Protein AF-A0A1J3F3Y9-F1 (afdb_monomer)

Organism: Noccaea caerulescens (NCBI:txid107243)

Mean predicted aligned error: 6.39 Å

Foldseek 3Di:
DKDWAFDDDPPDPDPDDDADPVLVVVLVVLLVVLVVVLVPDDPVVSVVCQVVQVSQVVSQVVSVVSGHIDPIHPPDDDDPDDDDDDVVVVCCVVDPPPPPD

pLDDT: mean 89.12, std 11.63, range [38.94, 97.88]

Sequence (101 aa):
FVIGFTKRRPNQNRKTSYAQTAQVRAIRKKFIHIAQRESNCDLNELVNKFIPEIIGKEIEKATQGIYPLQNVFIRKVKTLRAPKVDVGKLLESHGGADAVS

InterPro domains:
  IPR001593 Small ribosomal subunit protein eS1 [PF01015] (1-83)
  IPR001593 Small ribosomal subunit protein eS1 [SM01397] (1-83)

Solvent-accessible surface area (backbone atoms only — not comparable to full-atom values): 6370 Å² total; per-residue (Å²): 84,77,46,67,39,69,40,76,61,90,91,57,85,63,93,72,61,81,77,53,74,69,51,51,52,54,48,52,52,49,50,52,54,52,54,55,62,65,57,76,59,56,71,71,60,46,51,62,40,53,77,78,39,50,66,22,56,50,48,39,63,73,31,46,89,78,52,49,54,41,80,41,37,76,77,46,85,79,84,89,69,80,76,80,90,48,69,67,66,49,49,57,75,74,45,74,81,75,73,84,114

Structure (mmCIF, N/CA/C/O backbone):
data_AF-A0A1J3F3Y9-F1
#
_entry.id   AF-A0A1J3F3Y9-F1
#
loop_
_atom_site.group_PDB
_atom_site.id
_atom_site.type_symbol
_atom_site.label_atom_id
_atom_site.label_alt_id
_atom_site.label_comp_id
_atom_site.label_asym_id
_atom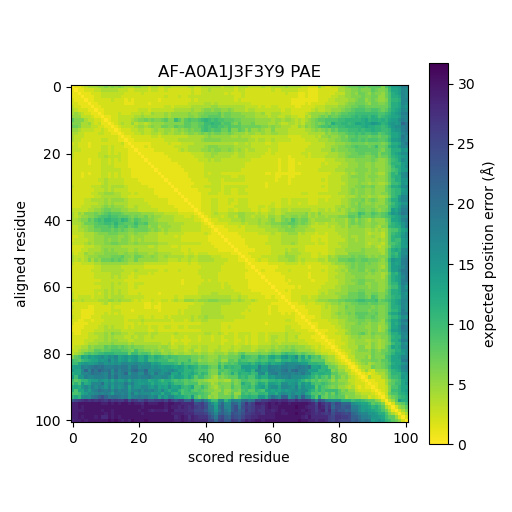_site.label_entity_id
_atom_site.label_seq_id
_atom_site.pdbx_PDB_ins_code
_atom_site.Cartn_x
_atom_site.Cartn_y
_atom_site.Cartn_z
_atom_site.occupancy
_atom_site.B_iso_or_equiv
_atom_site.auth_seq_id
_atom_site.auth_comp_id
_atom_site.auth_asym_id
_atom_site.auth_atom_id
_atom_site.pdbx_PDB_model_num
ATOM 1 N N . PHE A 1 1 ? 5.905 -6.178 -1.922 1.00 91.50 1 PHE A N 1
ATOM 2 C CA . PHE A 1 1 ? 5.290 -6.560 -0.633 1.00 91.50 1 PHE A CA 1
ATOM 3 C C . PHE A 1 1 ? 4.925 -5.301 0.125 1.00 91.50 1 PHE A C 1
ATOM 5 O O . PHE A 1 1 ? 5.812 -4.491 0.370 1.00 91.50 1 PHE A O 1
ATOM 12 N N . VAL A 1 2 ? 3.649 -5.137 0.472 1.00 94.50 2 VAL A N 1
ATOM 13 C CA . VAL A 1 2 ? 3.154 -3.973 1.221 1.00 94.50 2 VAL A CA 1
ATOM 14 C C . VAL A 1 2 ? 2.845 -4.400 2.652 1.00 94.50 2 VAL A C 1
ATOM 16 O O . VAL A 1 2 ? 2.289 -5.478 2.867 1.00 94.50 2 VAL A O 1
ATOM 19 N N . ILE A 1 3 ? 3.217 -3.567 3.617 1.00 95.62 3 ILE A N 1
ATOM 20 C CA . ILE A 1 3 ? 2.842 -3.696 5.024 1.00 95.62 3 ILE A CA 1
ATOM 21 C C . ILE A 1 3 ? 2.047 -2.460 5.435 1.00 95.62 3 ILE A C 1
ATOM 23 O O . ILE A 1 3 ? 2.258 -1.388 4.885 1.00 95.62 3 ILE A O 1
ATOM 27 N N . GLY A 1 4 ? 1.124 -2.619 6.375 1.00 95.75 4 GLY A N 1
ATOM 28 C CA . GLY A 1 4 ? 0.377 -1.521 6.970 1.00 95.75 4 GLY A CA 1
ATOM 29 C C . GLY A 1 4 ? -0.207 -1.966 8.300 1.00 95.75 4 GLY A C 1
ATOM 30 O O . GLY A 1 4 ? -0.520 -3.147 8.477 1.00 95.75 4 GLY A O 1
ATOM 31 N N . PHE A 1 5 ? -0.338 -1.030 9.232 1.00 96.88 5 PHE A N 1
ATOM 32 C CA . PHE A 1 5 ? -0.819 -1.297 10.583 1.00 96.88 5 PHE A CA 1
ATOM 33 C C . PHE A 1 5 ? -2.126 -0.554 10.829 1.00 96.88 5 PHE A C 1
ATOM 35 O O . PHE A 1 5 ? -2.348 0.522 10.282 1.00 96.88 5 PHE A O 1
ATOM 42 N N . THR A 1 6 ? -3.010 -1.115 11.648 1.00 97.06 6 THR A N 1
ATOM 43 C CA . THR A 1 6 ? -4.246 -0.431 12.028 1.00 97.06 6 THR A CA 1
ATOM 44 C C . THR A 1 6 ? -3.934 0.766 12.924 1.00 97.06 6 THR A C 1
ATOM 46 O O . THR A 1 6 ? -3.135 0.677 13.857 1.00 97.06 6 THR A O 1
ATOM 49 N N . LYS A 1 7 ? -4.565 1.904 12.633 1.00 96.00 7 LYS A N 1
ATOM 50 C CA . LYS A 1 7 ? -4.410 3.143 13.394 1.00 96.00 7 LYS A CA 1
ATOM 51 C C . LYS A 1 7 ? -5.527 3.265 14.422 1.00 96.00 7 LYS A C 1
ATOM 53 O O . LYS A 1 7 ? -6.702 3.084 14.102 1.00 96.00 7 LYS A O 1
ATOM 58 N N . ARG A 1 8 ? -5.161 3.609 15.656 1.00 94.75 8 ARG A N 1
ATOM 59 C CA . ARG A 1 8 ? -6.125 3.950 16.708 1.00 94.75 8 ARG A CA 1
ATOM 60 C C . ARG A 1 8 ? -6.733 5.319 16.408 1.00 94.75 8 ARG A C 1
ATOM 62 O O . ARG A 1 8 ? -6.009 6.255 16.071 1.00 94.75 8 ARG A O 1
ATOM 69 N N . ARG A 1 9 ? -8.054 5.448 16.533 1.00 92.38 9 ARG A N 1
ATOM 70 C CA . ARG A 1 9 ? -8.726 6.742 16.345 1.00 92.38 9 ARG A CA 1
ATOM 71 C C . ARG A 1 9 ? -8.477 7.662 17.549 1.00 92.38 9 ARG A C 1
ATOM 73 O O . ARG A 1 9 ? -8.394 7.157 18.675 1.00 92.38 9 ARG A O 1
ATOM 80 N N . PRO A 1 10 ? -8.403 8.991 17.345 1.00 92.25 10 PRO A N 1
ATOM 81 C CA . PRO A 1 10 ? -8.466 9.940 18.452 1.00 92.25 10 PRO A CA 1
ATOM 82 C C . PRO A 1 10 ? -9.723 9.662 19.290 1.00 92.25 10 PRO A C 1
ATOM 84 O O . PRO A 1 10 ? -10.780 9.383 18.727 1.00 92.25 10 PRO A O 1
ATOM 87 N N . ASN A 1 11 ? -9.602 9.687 20.619 1.00 93.88 11 ASN A N 1
ATOM 88 C CA . ASN A 1 11 ? -10.694 9.437 21.581 1.00 93.88 11 ASN A CA 1
ATOM 89 C C . ASN A 1 11 ? -11.227 7.990 21.646 1.00 93.88 11 ASN A C 1
ATOM 91 O O . ASN A 1 11 ? -12.297 7.732 22.192 1.00 93.88 11 ASN A O 1
ATOM 95 N N . GLN A 1 12 ? -10.492 7.007 21.123 1.00 93.75 12 GLN A N 1
ATOM 96 C CA . GLN A 1 12 ? -10.865 5.600 21.275 1.00 93.75 12 GLN A CA 1
ATOM 97 C C . GLN A 1 12 ? -10.520 5.086 22.682 1.00 93.75 12 GLN A C 1
ATOM 99 O O . GLN A 1 12 ? -9.346 4.881 22.977 1.00 93.75 12 GLN A O 1
ATOM 104 N N . ASN A 1 13 ? -11.520 4.788 23.520 1.00 94.69 13 ASN A N 1
ATOM 105 C CA . ASN A 1 13 ? -11.307 4.270 24.886 1.00 94.69 13 ASN A CA 1
ATOM 106 C C . ASN A 1 13 ? -10.739 2.839 24.917 1.00 94.69 13 ASN A C 1
ATOM 108 O O . ASN A 1 13 ? -9.999 2.468 25.828 1.00 94.69 13 ASN A O 1
ATOM 112 N N . ARG A 1 14 ? -11.048 2.020 23.903 1.00 94.31 14 ARG A N 1
ATOM 113 C CA . ARG A 1 14 ? -10.555 0.639 23.804 1.00 94.31 14 ARG A CA 1
ATOM 114 C C . ARG A 1 14 ? -9.042 0.617 23.556 1.00 94.31 14 ARG A C 1
ATOM 116 O O . ARG A 1 14 ? -8.553 1.291 22.652 1.00 94.31 14 ARG A O 1
ATOM 123 N N . LYS A 1 15 ? -8.318 -0.229 24.303 1.00 93.69 15 LYS A N 1
ATOM 124 C CA . LYS A 1 15 ? -6.861 -0.423 24.149 1.00 93.69 15 LYS A CA 1
ATOM 125 C C . LYS A 1 15 ? -6.471 -0.983 22.775 1.00 93.69 15 LYS A C 1
ATOM 127 O O . LYS A 1 15 ? -5.415 -0.649 22.254 1.00 93.69 15 LYS A O 1
ATOM 132 N N . THR A 1 16 ? -7.317 -1.833 22.195 1.00 95.00 16 THR A N 1
ATOM 133 C CA . THR A 1 16 ? -7.052 -2.529 20.930 1.00 95.00 16 THR A CA 1
ATOM 134 C C . THR A 1 16 ? -7.832 -1.934 19.759 1.00 95.00 16 THR A C 1
ATOM 136 O O . THR A 1 16 ? -8.975 -1.497 19.911 1.00 95.00 16 THR A O 1
ATOM 139 N N . SER A 1 17 ? -7.209 -1.946 18.576 1.00 95.75 17 SER A N 1
ATOM 140 C CA . SER A 1 17 ? -7.775 -1.449 17.315 1.00 95.75 17 SER A CA 1
ATOM 141 C C . SER A 1 17 ? -7.606 -2.503 16.218 1.00 95.75 17 SER A C 1
ATOM 143 O O . SER A 1 17 ? -6.731 -2.401 15.361 1.00 95.75 17 SER A O 1
ATOM 145 N N . TYR A 1 18 ? -8.405 -3.568 16.288 1.00 96.00 18 TYR A N 1
ATOM 146 C CA . TYR A 1 18 ? -8.364 -4.665 15.321 1.00 96.00 18 TYR A CA 1
ATOM 147 C C . TYR A 1 18 ? -9.404 -4.471 14.220 1.00 96.00 18 TYR A C 1
ATOM 149 O O . TYR A 1 18 ? -10.542 -4.086 14.491 1.00 96.00 18 TYR A O 1
ATOM 157 N N . ALA A 1 19 ? -9.006 -4.767 12.986 1.00 96.56 19 ALA A N 1
ATOM 158 C CA . ALA A 1 19 ? -9.915 -4.875 11.856 1.00 96.56 19 ALA A CA 1
ATOM 159 C C . ALA A 1 19 ? -10.489 -6.298 11.795 1.00 96.56 19 ALA A C 1
ATOM 161 O O . ALA A 1 19 ? -9.777 -7.274 12.038 1.00 96.56 19 ALA A O 1
ATOM 162 N N . GLN A 1 20 ? -11.768 -6.424 11.451 1.00 97.50 20 GLN A N 1
ATOM 163 C CA . GLN A 1 20 ? -12.391 -7.728 11.231 1.00 97.50 20 GLN A CA 1
ATOM 164 C C . GLN A 1 20 ? -11.841 -8.399 9.966 1.00 97.50 20 GLN A C 1
ATOM 166 O O . GLN A 1 20 ? -11.391 -7.731 9.033 1.00 97.50 20 GLN A O 1
ATOM 171 N N . THR A 1 21 ? -11.953 -9.725 9.872 1.00 97.62 21 THR A N 1
ATOM 172 C CA . THR A 1 21 ? -11.447 -10.508 8.730 1.00 97.62 21 THR A CA 1
ATOM 173 C C . THR A 1 21 ? -11.963 -10.005 7.377 1.00 97.62 21 THR A C 1
ATOM 175 O O . THR A 1 21 ? -11.201 -9.943 6.411 1.00 97.62 21 THR A O 1
ATOM 178 N N . ALA A 1 22 ? -13.233 -9.591 7.297 1.00 97.88 22 ALA A N 1
ATOM 179 C CA . ALA A 1 22 ? -13.816 -9.020 6.082 1.00 97.88 22 ALA A CA 1
ATOM 180 C C . ALA A 1 22 ? -13.141 -7.696 5.673 1.00 97.88 22 ALA A C 1
ATOM 182 O O . ALA A 1 22 ? -12.779 -7.518 4.509 1.00 97.88 22 ALA A O 1
ATOM 183 N N . GLN A 1 23 ? -12.881 -6.809 6.639 1.00 97.31 23 GLN A N 1
ATOM 184 C CA . GLN A 1 23 ? -12.164 -5.550 6.415 1.00 97.31 23 GLN A CA 1
ATOM 185 C C . GLN A 1 23 ? -10.720 -5.809 5.976 1.00 97.31 23 GLN A C 1
ATOM 187 O O . GLN A 1 23 ? -10.254 -5.199 5.018 1.00 97.31 23 GLN A O 1
ATOM 192 N N . VAL A 1 24 ? -10.029 -6.769 6.603 1.00 97.38 24 VAL A N 1
ATOM 193 C CA . VAL A 1 24 ? -8.662 -7.158 6.214 1.00 97.38 24 VAL A CA 1
ATOM 194 C C . VAL A 1 24 ? -8.616 -7.637 4.760 1.00 97.38 24 VAL A C 1
ATOM 196 O O . VAL A 1 24 ? -7.717 -7.247 4.014 1.00 97.38 24 VAL A O 1
ATOM 199 N N . ARG A 1 25 ? -9.590 -8.447 4.322 1.00 97.75 25 ARG A N 1
ATOM 200 C CA . ARG A 1 25 ? -9.689 -8.895 2.920 1.00 97.75 25 ARG A CA 1
ATOM 201 C C . ARG A 1 25 ? -9.916 -7.720 1.965 1.00 97.75 25 ARG A C 1
ATOM 203 O O . ARG A 1 25 ? -9.237 -7.635 0.943 1.00 97.75 25 ARG A O 1
ATOM 210 N N . ALA A 1 26 ? -10.811 -6.796 2.314 1.00 97.56 26 ALA A N 1
ATOM 211 C CA . ALA A 1 26 ? -11.080 -5.606 1.509 1.00 97.56 26 ALA A CA 1
ATOM 212 C C . ALA A 1 26 ? -9.847 -4.686 1.394 1.00 97.56 26 ALA A C 1
ATOM 214 O O . ALA A 1 26 ? -9.508 -4.241 0.296 1.00 97.56 26 ALA A O 1
ATOM 215 N N . ILE A 1 27 ? -9.119 -4.477 2.497 1.00 97.12 27 ILE A N 1
ATOM 216 C CA . ILE A 1 27 ? -7.862 -3.713 2.532 1.00 97.12 27 ILE A CA 1
ATOM 217 C C . ILE A 1 27 ? -6.805 -4.371 1.639 1.00 97.12 27 ILE A C 1
ATOM 219 O O . ILE A 1 27 ? -6.216 -3.706 0.790 1.00 97.12 27 ILE A O 1
ATOM 223 N N . ARG A 1 28 ? -6.602 -5.691 1.757 1.00 96.56 28 ARG A N 1
ATOM 224 C CA . ARG A 1 28 ? -5.639 -6.426 0.915 1.00 96.56 28 ARG A CA 1
ATOM 225 C C . ARG A 1 28 ? -5.978 -6.341 -0.574 1.00 96.56 28 ARG A C 1
ATOM 227 O O . ARG A 1 28 ? -5.070 -6.213 -1.391 1.00 96.56 28 ARG A O 1
ATOM 234 N N . LYS A 1 29 ? -7.267 -6.349 -0.931 1.00 96.50 29 LYS A N 1
ATOM 235 C CA . LYS A 1 29 ? -7.704 -6.143 -2.320 1.00 96.50 29 LYS A CA 1
ATOM 236 C C . LYS A 1 29 ? -7.303 -4.754 -2.832 1.00 96.50 29 LYS A C 1
ATOM 238 O O . LYS A 1 29 ? -6.807 -4.645 -3.949 1.00 96.50 29 LYS A O 1
ATOM 243 N N . LYS A 1 30 ? -7.451 -3.707 -2.010 1.00 96.06 30 LYS A N 1
ATOM 244 C CA . LYS A 1 30 ? -7.013 -2.340 -2.351 1.00 96.06 30 LYS A CA 1
ATOM 245 C C . LYS A 1 30 ? -5.493 -2.214 -2.463 1.00 96.06 30 LYS A C 1
ATOM 247 O O . LYS A 1 30 ? -5.029 -1.563 -3.393 1.00 96.06 30 LYS A O 1
ATOM 252 N N . PHE A 1 31 ? -4.736 -2.875 -1.584 1.00 95.50 31 PHE A N 1
ATOM 253 C CA . PHE A 1 31 ? -3.269 -2.902 -1.650 1.00 95.50 31 PHE A CA 1
ATOM 254 C C . PHE A 1 31 ? -2.790 -3.424 -3.007 1.00 95.50 31 PHE A C 1
ATOM 256 O O . PHE A 1 31 ? -1.971 -2.785 -3.658 1.00 95.50 31 PHE A O 1
ATOM 263 N N . ILE A 1 32 ? -3.321 -4.574 -3.436 1.00 95.12 32 ILE A N 1
ATOM 264 C CA . ILE A 1 32 ? -2.934 -5.207 -4.702 1.00 95.12 32 ILE A CA 1
ATOM 265 C C . ILE A 1 32 ? -3.364 -4.343 -5.887 1.00 95.12 32 ILE A C 1
ATOM 267 O O . ILE A 1 32 ? -2.555 -4.097 -6.772 1.00 95.12 32 ILE A O 1
ATOM 271 N N . HIS A 1 33 ? -4.598 -3.836 -5.876 1.00 95.38 33 HIS A N 1
ATOM 272 C CA . HIS A 1 33 ? -5.125 -3.009 -6.959 1.00 95.38 33 HIS A CA 1
ATOM 273 C C . HIS A 1 33 ? -4.277 -1.752 -7.213 1.00 95.38 33 HIS A C 1
ATOM 275 O O . HIS A 1 33 ? -3.927 -1.467 -8.353 1.00 95.38 33 HIS A O 1
ATOM 281 N N . ILE A 1 34 ? -3.918 -1.011 -6.156 1.00 94.81 34 ILE A N 1
ATOM 282 C CA . ILE A 1 34 ? -3.104 0.208 -6.290 1.00 94.81 34 ILE A CA 1
ATOM 283 C C . ILE A 1 34 ? -1.675 -0.151 -6.694 1.00 94.81 34 ILE A C 1
ATOM 285 O O . ILE A 1 34 ? -1.147 0.442 -7.625 1.00 94.81 34 ILE A O 1
ATOM 289 N N . ALA A 1 35 ? -1.071 -1.165 -6.067 1.00 92.38 35 ALA A N 1
ATOM 290 C CA . ALA A 1 35 ? 0.277 -1.594 -6.428 1.00 92.38 35 ALA A CA 1
ATOM 291 C C . ALA A 1 35 ? 0.378 -2.033 -7.900 1.00 92.38 35 ALA A C 1
ATOM 293 O O . ALA A 1 35 ? 1.357 -1.703 -8.557 1.00 92.38 35 ALA A O 1
ATOM 294 N N . GLN A 1 36 ? -0.631 -2.737 -8.423 1.00 92.81 36 GLN A N 1
ATOM 295 C CA . GLN A 1 36 ? -0.687 -3.140 -9.831 1.00 92.81 36 GLN A CA 1
ATOM 296 C C . GLN A 1 36 ? -0.834 -1.939 -10.764 1.00 92.81 36 GLN A C 1
ATOM 298 O O . GLN A 1 36 ? -0.109 -1.843 -11.751 1.00 92.81 36 GLN A O 1
ATOM 303 N N . ARG A 1 37 ? -1.730 -1.004 -10.433 1.00 93.81 37 ARG A N 1
ATOM 304 C CA . ARG A 1 37 ? -1.918 0.217 -11.220 1.00 93.81 37 ARG A CA 1
ATOM 305 C C . ARG A 1 37 ? -0.635 1.047 -11.283 1.00 93.81 37 ARG A C 1
ATOM 307 O O . ARG A 1 37 ? -0.252 1.490 -12.357 1.00 93.81 37 ARG A O 1
ATOM 314 N N . GLU A 1 38 ? 0.047 1.208 -10.151 1.00 90.19 38 GLU A N 1
ATOM 315 C CA . GLU A 1 38 ? 1.285 1.989 -10.070 1.00 90.19 38 GLU A CA 1
ATOM 316 C C . GLU A 1 38 ? 2.497 1.284 -10.678 1.00 90.19 38 GLU A C 1
ATOM 318 O O . GLU A 1 38 ? 3.446 1.966 -11.054 1.00 90.19 38 GLU A O 1
ATOM 323 N N . SER A 1 39 ? 2.455 -0.048 -10.799 1.00 87.12 39 SER A N 1
ATOM 324 C CA . SER A 1 39 ? 3.499 -0.847 -11.453 1.00 87.12 39 SER A CA 1
ATOM 325 C C . SER A 1 39 ? 3.452 -0.823 -12.981 1.00 87.12 39 SER A C 1
ATOM 327 O O . SER A 1 39 ? 4.328 -1.409 -13.609 1.00 87.12 39 SER A O 1
ATOM 329 N N . ASN A 1 40 ? 2.447 -0.179 -13.584 1.00 89.06 40 ASN A N 1
ATOM 330 C CA . ASN A 1 40 ? 2.344 -0.032 -15.034 1.00 89.06 40 ASN A CA 1
ATOM 331 C C . ASN A 1 40 ? 3.239 1.115 -15.538 1.00 89.06 40 ASN A C 1
ATOM 333 O O . ASN A 1 40 ? 2.751 2.102 -16.082 1.00 89.06 40 ASN A O 1
ATOM 337 N N . CYS A 1 41 ? 4.535 1.014 -15.257 1.00 89.00 41 CYS A N 1
ATOM 338 C CA . CYS A 1 41 ? 5.561 1.974 -15.642 1.00 89.00 41 CYS A CA 1
ATOM 339 C C . CYS A 1 41 ? 6.932 1.291 -15.712 1.00 89.00 41 CYS A C 1
ATOM 341 O O . CYS A 1 41 ? 7.108 0.169 -15.223 1.00 89.00 41 CYS A O 1
ATOM 343 N N . ASP A 1 42 ? 7.912 1.991 -16.275 1.00 88.31 42 ASP A N 1
ATOM 344 C CA . ASP A 1 42 ? 9.284 1.501 -16.356 1.00 88.31 42 ASP A CA 1
ATOM 345 C C . ASP A 1 42 ? 9.971 1.465 -14.982 1.00 88.31 4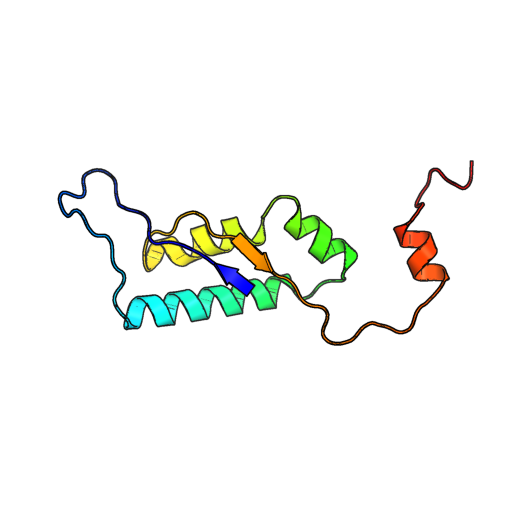2 ASP A C 1
ATOM 347 O O . ASP A 1 42 ? 9.537 2.089 -14.008 1.00 88.31 42 ASP A O 1
ATOM 351 N N . LEU A 1 43 ? 11.077 0.718 -14.889 1.00 86.19 43 LEU A N 1
ATOM 352 C CA . LEU A 1 43 ? 11.792 0.497 -13.628 1.00 86.19 43 LEU A CA 1
ATOM 353 C C . LEU A 1 43 ? 12.294 1.808 -13.005 1.00 86.19 43 LEU A C 1
ATOM 355 O O . LEU A 1 43 ? 12.158 1.987 -11.795 1.00 86.19 43 LEU A O 1
ATOM 359 N N . ASN A 1 44 ? 12.820 2.727 -13.817 1.00 86.12 44 ASN A N 1
ATOM 360 C CA . ASN A 1 44 ? 13.341 4.013 -13.344 1.00 86.12 44 ASN A CA 1
ATOM 361 C C . ASN A 1 44 ? 12.221 4.892 -12.764 1.00 86.12 44 ASN A C 1
ATOM 363 O O . ASN A 1 44 ? 12.359 5.442 -11.672 1.00 86.12 44 ASN A O 1
ATOM 367 N N . GLU A 1 45 ? 11.067 4.946 -13.431 1.00 89.25 45 GLU A N 1
ATOM 368 C CA . GLU A 1 45 ? 9.891 5.662 -12.926 1.00 89.25 45 GLU A CA 1
ATOM 369 C C . GLU A 1 45 ? 9.352 5.035 -11.638 1.00 89.25 45 GLU A C 1
ATOM 371 O O . GLU A 1 45 ? 8.991 5.740 -10.693 1.00 89.25 45 GLU A O 1
ATOM 376 N N . LEU A 1 46 ? 9.338 3.703 -11.561 1.00 90.00 46 LEU A N 1
ATOM 377 C CA . LEU A 1 46 ? 8.872 2.991 -10.378 1.00 90.00 46 LEU A CA 1
ATOM 378 C C . LEU A 1 46 ? 9.771 3.266 -9.160 1.00 90.00 46 LEU A C 1
ATOM 380 O O . LEU A 1 46 ? 9.265 3.466 -8.054 1.00 90.00 46 LEU A O 1
ATOM 384 N N . VAL A 1 47 ? 11.092 3.339 -9.359 1.00 89.19 47 VAL A N 1
ATOM 385 C CA . VAL A 1 47 ? 12.055 3.733 -8.316 1.00 89.19 47 VAL A CA 1
ATOM 386 C C . VAL A 1 47 ? 11.825 5.180 -7.875 1.00 89.19 47 VAL A C 1
ATOM 388 O O . VAL A 1 47 ? 11.769 5.443 -6.670 1.00 89.19 47 VAL A O 1
ATOM 391 N N . ASN A 1 48 ? 11.577 6.093 -8.816 1.00 91.12 48 ASN A N 1
ATOM 392 C CA . ASN A 1 48 ? 11.244 7.487 -8.508 1.00 91.12 48 ASN A CA 1
ATOM 393 C C . ASN A 1 48 ? 9.953 7.623 -7.685 1.00 91.12 48 ASN A C 1
ATOM 395 O O . ASN A 1 48 ? 9.839 8.544 -6.880 1.00 91.12 48 ASN A O 1
ATOM 399 N N . LYS A 1 49 ? 8.999 6.691 -7.815 1.00 91.38 49 LYS A N 1
ATOM 400 C CA . LYS A 1 49 ? 7.799 6.629 -6.956 1.00 91.38 49 LYS A CA 1
ATOM 401 C C . LYS A 1 49 ? 8.074 6.048 -5.566 1.00 91.38 49 LYS A C 1
ATOM 403 O O . LYS A 1 49 ? 7.347 6.367 -4.619 1.00 91.38 49 LYS A O 1
ATOM 408 N N . PHE A 1 50 ? 9.082 5.183 -5.427 1.00 91.00 50 PHE A N 1
ATOM 409 C CA . PHE A 1 50 ? 9.436 4.560 -4.150 1.00 91.00 50 PHE A CA 1
ATOM 410 C C . PHE A 1 50 ? 10.128 5.528 -3.190 1.00 91.00 50 PHE A C 1
ATOM 412 O O . PHE A 1 50 ? 9.788 5.514 -2.011 1.00 91.00 50 PHE A O 1
ATOM 419 N N . ILE A 1 51 ? 11.030 6.385 -3.683 1.00 89.88 51 ILE A N 1
ATOM 420 C CA . ILE A 1 51 ? 11.781 7.358 -2.864 1.00 89.88 51 ILE A CA 1
ATOM 421 C C . ILE A 1 51 ? 10.856 8.245 -1.997 1.00 89.88 51 ILE A C 1
ATOM 423 O O . ILE A 1 51 ? 11.053 8.301 -0.785 1.00 89.88 51 ILE A O 1
ATOM 427 N N . PRO A 1 52 ? 9.815 8.899 -2.548 1.00 92.50 52 PRO A N 1
ATOM 428 C CA . PRO A 1 52 ? 8.873 9.713 -1.770 1.00 92.50 52 PRO A CA 1
ATOM 429 C C . PRO A 1 52 ? 7.730 8.918 -1.105 1.00 92.50 52 PRO A C 1
ATOM 431 O O . PRO A 1 52 ? 6.819 9.523 -0.521 1.00 92.50 52 PRO A O 1
ATOM 434 N N . GLU A 1 53 ? 7.735 7.585 -1.221 1.00 91.62 53 GLU A N 1
ATOM 435 C CA . GLU A 1 53 ? 6.716 6.671 -0.685 1.00 91.62 53 GLU A CA 1
ATOM 436 C C . GLU A 1 53 ? 5.278 6.964 -1.162 1.00 91.62 53 GLU A C 1
ATOM 438 O O . GLU A 1 53 ? 4.302 6.766 -0.429 1.00 91.62 53 GLU A O 1
ATOM 443 N N . ILE A 1 54 ? 5.116 7.423 -2.410 1.00 92.12 54 ILE A N 1
ATOM 444 C CA . ILE A 1 54 ? 3.812 7.847 -2.963 1.00 92.12 54 ILE A CA 1
ATOM 445 C C . ILE A 1 54 ? 2.778 6.718 -2.888 1.00 92.12 54 ILE A C 1
ATOM 447 O O . ILE A 1 54 ? 1.646 6.928 -2.452 1.00 92.12 54 ILE A O 1
ATOM 451 N N . ILE A 1 55 ? 3.189 5.498 -3.240 1.00 93.94 55 ILE A N 1
ATOM 452 C CA . ILE A 1 55 ? 2.303 4.328 -3.278 1.00 93.94 55 ILE A CA 1
ATOM 453 C C . ILE A 1 55 ? 1.767 3.996 -1.875 1.00 93.94 55 ILE A C 1
ATOM 455 O O . ILE A 1 55 ? 0.597 3.650 -1.722 1.00 93.94 55 ILE A O 1
ATOM 459 N N . GLY A 1 56 ? 2.599 4.125 -0.835 1.00 94.06 56 GLY A N 1
ATOM 460 C CA . GLY A 1 56 ? 2.185 3.882 0.551 1.00 94.06 56 GLY A CA 1
ATOM 461 C C . GLY A 1 56 ? 1.118 4.877 1.011 1.00 94.06 56 GLY A C 1
ATOM 462 O O . GLY A 1 56 ? 0.061 4.475 1.505 1.00 94.06 56 GLY A O 1
ATOM 463 N N . LYS A 1 57 ? 1.354 6.168 0.749 1.00 94.19 57 LYS A N 1
ATOM 464 C CA . LYS A 1 57 ? 0.426 7.267 1.069 1.00 94.19 57 LYS A CA 1
ATOM 465 C C . LYS A 1 57 ? -0.906 7.132 0.337 1.00 94.19 57 LYS A C 1
ATOM 467 O O . LYS A 1 57 ? -1.968 7.368 0.914 1.00 94.19 57 LYS A O 1
ATOM 472 N N . GLU A 1 58 ? -0.872 6.720 -0.925 1.00 94.81 58 GLU A N 1
ATOM 473 C CA . GLU A 1 58 ? -2.093 6.516 -1.692 1.00 94.81 58 GLU A CA 1
ATOM 474 C C . GLU A 1 58 ? -2.925 5.344 -1.159 1.00 94.81 58 GLU A C 1
ATOM 476 O O . GLU A 1 58 ? -4.148 5.454 -1.028 1.00 94.81 58 GLU A O 1
ATOM 481 N N . ILE A 1 59 ? -2.272 4.241 -0.789 1.00 95.69 59 ILE A N 1
ATOM 482 C CA . ILE A 1 59 ? -2.941 3.109 -0.150 1.00 95.69 59 ILE A CA 1
ATOM 483 C C . ILE A 1 59 ? -3.571 3.533 1.184 1.00 95.69 59 ILE A C 1
ATOM 485 O O . ILE A 1 59 ? -4.715 3.160 1.460 1.00 95.69 59 ILE A O 1
ATOM 489 N N . GLU A 1 60 ? -2.872 4.324 2.002 1.00 95.25 60 GLU A N 1
ATOM 490 C CA . GLU A 1 60 ? -3.421 4.856 3.254 1.00 95.25 60 GLU A CA 1
ATOM 491 C C . GLU A 1 60 ? -4.702 5.661 2.991 1.00 95.25 60 GLU A C 1
ATOM 493 O O . GLU A 1 60 ? -5.744 5.368 3.581 1.00 95.25 60 GLU A O 1
ATOM 498 N N . LYS A 1 61 ? -4.672 6.590 2.028 1.00 95.31 61 LYS A N 1
ATOM 499 C CA . LYS A 1 61 ? -5.836 7.401 1.641 1.00 95.31 61 LYS A CA 1
ATOM 500 C C . LYS A 1 61 ? -7.005 6.544 1.147 1.00 95.31 61 LYS A C 1
ATOM 502 O O . LYS A 1 61 ? -8.136 6.720 1.592 1.00 95.31 61 LYS A O 1
ATOM 507 N N . ALA A 1 62 ? -6.743 5.588 0.259 1.00 95.62 62 ALA A N 1
ATOM 508 C CA . ALA A 1 62 ? -7.778 4.744 -0.338 1.00 95.62 62 ALA A CA 1
ATOM 509 C C . ALA A 1 62 ? -8.424 3.759 0.651 1.00 95.62 62 ALA A C 1
ATOM 511 O O . ALA A 1 62 ? -9.520 3.253 0.394 1.00 95.62 62 ALA A O 1
ATOM 512 N N . THR A 1 63 ? -7.753 3.453 1.764 1.00 95.88 63 THR A N 1
ATOM 513 C CA . THR A 1 63 ? -8.236 2.498 2.772 1.00 95.88 63 THR A CA 1
ATOM 514 C C . THR A 1 63 ? -8.923 3.154 3.967 1.00 95.88 63 THR A C 1
ATOM 516 O O . THR A 1 63 ? -9.623 2.447 4.694 1.00 95.88 63 THR A O 1
ATOM 519 N N . GLN A 1 64 ? -8.847 4.487 4.116 1.00 93.81 64 GLN A N 1
ATOM 520 C CA . GLN A 1 64 ? -9.507 5.221 5.208 1.00 93.81 64 GLN A CA 1
ATOM 521 C C . GLN A 1 64 ? -11.011 4.927 5.325 1.00 93.81 64 GLN A C 1
ATOM 523 O O . GLN A 1 64 ? -11.522 4.830 6.440 1.00 93.81 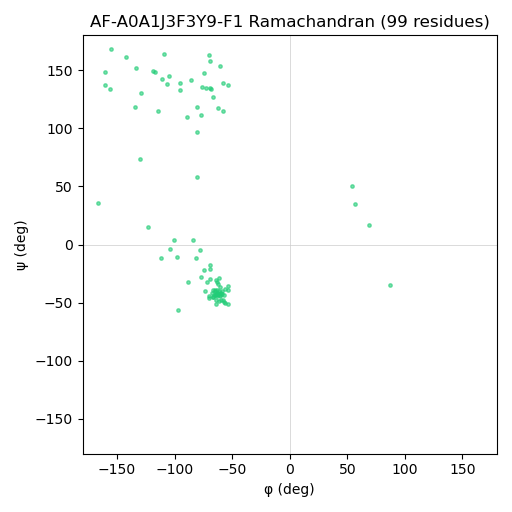64 GLN A O 1
ATOM 528 N N . GLY A 1 65 ? -11.708 4.727 4.198 1.00 93.62 65 GLY A N 1
ATOM 529 C CA . GLY A 1 65 ? -13.138 4.391 4.182 1.00 93.62 65 GLY A CA 1
ATOM 530 C C . GLY A 1 65 ? -13.476 2.988 4.708 1.00 93.62 65 GLY A C 1
ATOM 531 O O . GLY A 1 65 ? -14.621 2.735 5.064 1.00 93.62 65 GLY A O 1
ATOM 532 N N . ILE A 1 66 ? -12.500 2.076 4.783 1.00 96.12 66 ILE A N 1
ATOM 533 C CA . ILE A 1 66 ? -12.684 0.713 5.310 1.00 96.12 66 ILE A CA 1
ATOM 534 C C . ILE A 1 66 ? -12.239 0.661 6.774 1.00 96.12 66 ILE A C 1
ATOM 536 O O . ILE A 1 66 ? -12.997 0.251 7.654 1.00 96.12 66 ILE A O 1
ATOM 540 N N . TYR A 1 67 ? -10.988 1.046 7.030 1.00 96.44 67 TYR A N 1
ATOM 541 C CA . TYR A 1 67 ? -10.399 1.109 8.362 1.00 96.44 67 TYR A CA 1
ATOM 542 C C . TYR A 1 67 ? -9.171 2.030 8.324 1.00 96.44 67 TYR A C 1
ATOM 544 O O . TYR A 1 67 ? -8.371 1.912 7.396 1.00 96.44 67 TYR A O 1
ATOM 552 N N . PRO A 1 68 ? -8.968 2.917 9.313 1.00 96.06 68 PRO A N 1
ATOM 553 C CA . PRO A 1 68 ? -7.805 3.799 9.323 1.00 96.06 68 PRO A CA 1
ATOM 554 C C . PRO A 1 68 ? -6.509 2.997 9.502 1.00 96.06 68 PRO A C 1
ATOM 556 O O . PRO A 1 68 ? -6.373 2.213 10.446 1.00 96.06 68 PRO A O 1
ATOM 559 N N . LEU A 1 69 ? -5.549 3.209 8.606 1.00 97.06 69 LEU A N 1
ATOM 560 C CA . LEU A 1 69 ? -4.221 2.603 8.666 1.00 97.06 69 LEU A CA 1
ATOM 561 C C . LEU A 1 69 ? -3.158 3.649 9.025 1.00 97.06 69 LEU A C 1
ATOM 563 O O . LEU A 1 69 ? -3.411 4.848 8.976 1.00 97.06 69 LEU A O 1
ATOM 567 N N . GLN A 1 70 ? -1.989 3.172 9.433 1.00 95.00 70 GLN A N 1
ATOM 568 C CA . GLN A 1 70 ? -0.763 3.941 9.629 1.00 95.00 70 GLN A CA 1
ATOM 569 C C . GLN A 1 70 ? 0.432 3.100 9.180 1.00 95.00 70 GLN A C 1
ATOM 571 O O . GLN A 1 70 ? 0.339 1.866 9.130 1.00 95.00 70 GLN A O 1
ATOM 576 N N . ASN A 1 71 ? 1.565 3.758 8.924 1.00 95.12 71 ASN A N 1
ATOM 577 C CA . ASN A 1 71 ? 2.829 3.098 8.593 1.00 95.12 71 ASN A CA 1
ATOM 578 C C . ASN A 1 71 ? 2.664 2.128 7.409 1.00 95.12 71 ASN A C 1
ATOM 580 O O . ASN A 1 71 ? 2.986 0.939 7.507 1.00 95.12 71 ASN A O 1
ATOM 584 N N . VAL A 1 72 ? 2.066 2.626 6.321 1.00 96.00 72 VAL A N 1
ATOM 585 C CA . VAL A 1 72 ? 1.833 1.846 5.105 1.00 96.00 72 VAL A CA 1
ATOM 586 C C . VAL A 1 72 ? 3.037 1.991 4.185 1.00 96.00 72 VAL A C 1
ATOM 588 O O . VAL A 1 72 ? 3.246 3.044 3.593 1.00 96.00 72 VAL A O 1
ATOM 591 N N . PHE A 1 73 ? 3.809 0.916 4.039 1.00 94.69 73 PHE A N 1
ATOM 592 C CA . PHE A 1 73 ? 5.081 0.943 3.319 1.00 94.69 73 PHE A CA 1
ATOM 593 C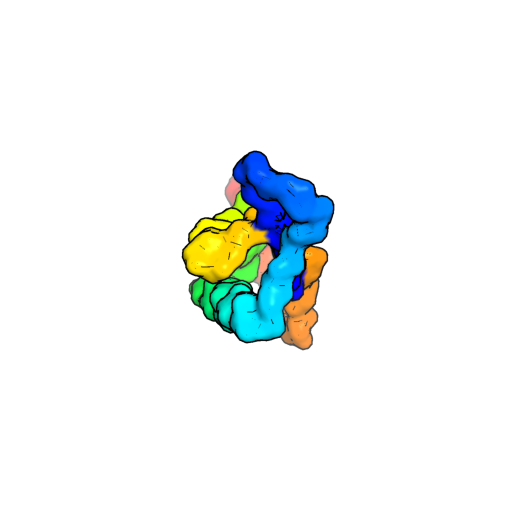 C . PHE A 1 73 ? 5.224 -0.222 2.348 1.00 94.69 73 PHE A C 1
ATOM 595 O O . PHE A 1 73 ? 4.738 -1.337 2.579 1.00 94.69 73 PHE A O 1
ATOM 602 N N . ILE A 1 74 ? 5.990 0.006 1.283 1.00 94.50 74 ILE A N 1
ATOM 603 C CA . ILE A 1 74 ? 6.522 -1.073 0.456 1.00 94.50 74 ILE A CA 1
ATOM 604 C C . ILE A 1 74 ? 7.755 -1.629 1.169 1.00 94.50 74 ILE A C 1
ATOM 606 O O . ILE A 1 74 ? 8.853 -1.103 1.057 1.00 94.50 74 ILE A O 1
ATOM 610 N N . ARG A 1 75 ? 7.577 -2.723 1.915 1.00 94.50 75 ARG A N 1
ATOM 611 C CA . ARG A 1 75 ? 8.651 -3.321 2.727 1.00 94.50 75 ARG A CA 1
ATOM 612 C C . ARG A 1 75 ? 9.724 -4.022 1.895 1.00 94.50 75 ARG A C 1
ATOM 614 O O . ARG A 1 75 ? 10.864 -4.148 2.327 1.00 94.50 75 ARG A O 1
ATOM 621 N N . LYS A 1 76 ? 9.340 -4.597 0.755 1.00 91.75 76 LYS A N 1
ATOM 622 C CA . LYS A 1 76 ? 10.262 -5.345 -0.108 1.00 91.75 76 LYS A CA 1
ATOM 623 C C . LYS A 1 76 ? 9.763 -5.371 -1.541 1.00 91.75 76 LYS A C 1
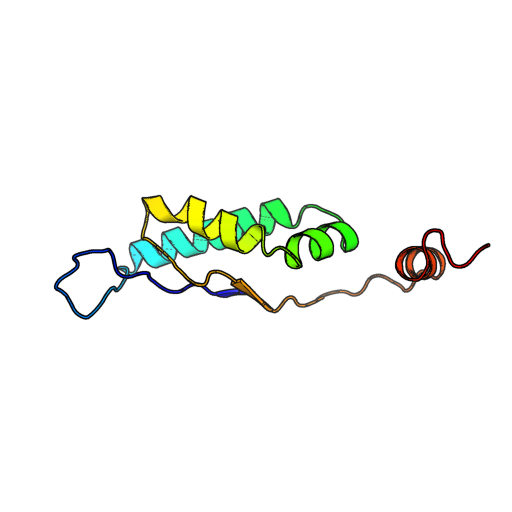ATOM 625 O O . LYS 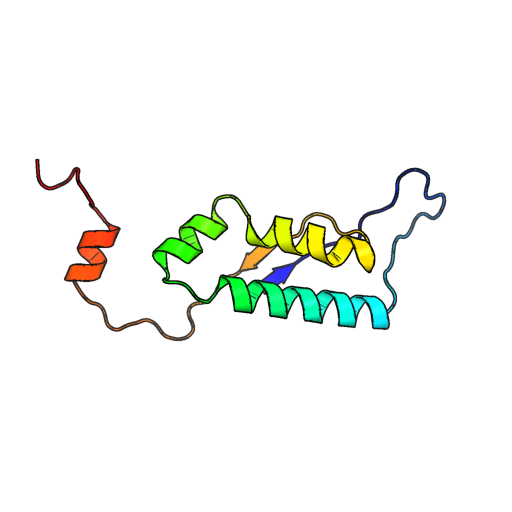A 1 76 ? 8.602 -5.721 -1.781 1.00 91.75 76 LYS A O 1
ATOM 630 N N . VAL A 1 77 ? 10.664 -5.101 -2.475 1.00 91.25 77 VAL A N 1
ATOM 631 C CA . VAL A 1 77 ? 10.493 -5.350 -3.910 1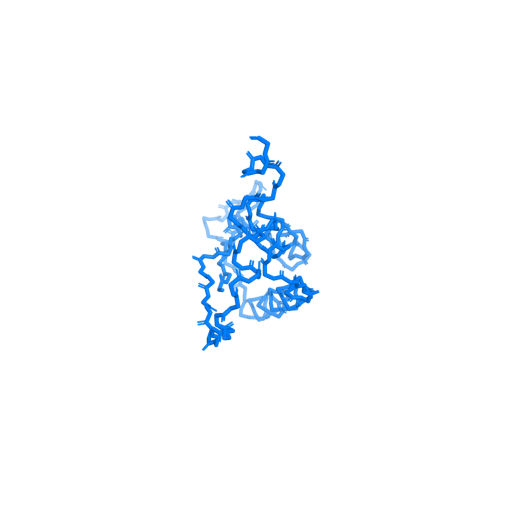.00 91.25 77 VAL A CA 1
ATOM 632 C C . VAL A 1 77 ? 11.440 -6.484 -4.298 1.00 91.25 77 VAL A C 1
ATOM 634 O O . VAL A 1 77 ? 12.518 -6.623 -3.723 1.00 91.25 77 VAL A O 1
ATOM 637 N N . LYS A 1 78 ? 11.000 -7.366 -5.197 1.00 90.69 78 LYS A N 1
ATOM 638 C CA . LYS A 1 78 ? 11.820 -8.454 -5.737 1.00 90.69 78 LYS A 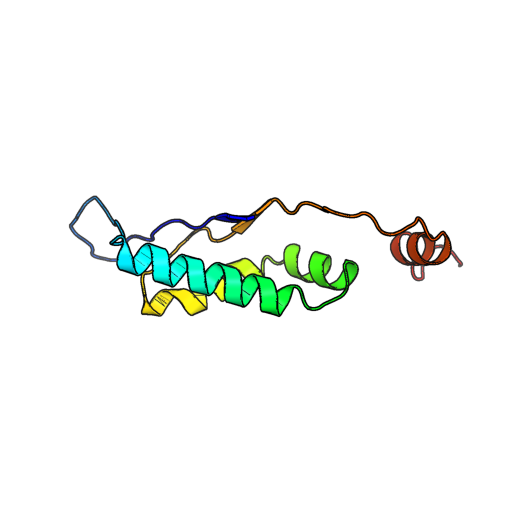CA 1
ATOM 639 C C . LYS A 1 78 ? 11.728 -8.419 -7.256 1.00 90.69 78 LYS A C 1
ATOM 641 O O . LYS A 1 78 ? 10.620 -8.409 -7.786 1.00 90.69 78 LYS A O 1
ATOM 646 N N . THR A 1 79 ? 12.868 -8.465 -7.928 1.00 88.62 79 THR A N 1
ATOM 647 C CA . THR A 1 79 ? 12.958 -8.743 -9.361 1.00 88.62 79 THR A CA 1
ATOM 648 C C . THR A 1 79 ? 12.851 -10.253 -9.566 1.00 88.62 79 THR A C 1
ATOM 650 O O . THR A 1 79 ? 13.640 -11.022 -9.026 1.00 88.62 79 THR A O 1
ATOM 653 N N . LEU A 1 80 ? 11.815 -10.699 -10.280 1.00 88.38 80 LEU A N 1
ATOM 654 C CA . LEU A 1 80 ? 11.610 -12.130 -10.562 1.00 88.38 80 LEU A CA 1
ATOM 655 C C . LEU A 1 80 ? 12.329 -12.571 -11.836 1.00 88.38 80 LEU A C 1
ATOM 657 O O . LEU A 1 80 ? 12.765 -13.712 -11.942 1.00 88.38 80 LEU A O 1
ATOM 661 N N . ARG A 1 81 ? 12.428 -11.664 -12.807 1.00 86.25 81 ARG A N 1
ATOM 662 C CA . ARG A 1 81 ? 13.145 -11.856 -14.062 1.00 86.25 81 ARG A CA 1
ATOM 663 C C . ARG A 1 81 ? 13.963 -10.603 -14.305 1.00 86.25 81 ARG A C 1
ATOM 665 O O . ARG A 1 81 ? 13.396 -9.517 -14.384 1.00 86.25 81 ARG A O 1
ATOM 672 N N . ALA A 1 82 ? 15.278 -10.758 -14.362 1.00 81.44 82 ALA A N 1
ATOM 673 C CA . ALA A 1 82 ? 16.144 -9.674 -14.783 1.00 81.44 82 ALA A CA 1
ATOM 674 C C . ALA A 1 82 ? 16.042 -9.535 -16.312 1.00 81.44 82 ALA A C 1
ATOM 676 O O . ALA A 1 82 ? 16.051 -10.558 -17.006 1.00 81.44 82 ALA A O 1
ATOM 677 N N . PRO A 1 83 ? 15.920 -8.311 -16.850 1.00 81.19 83 PRO A N 1
ATOM 678 C CA . PRO A 1 83 ? 16.099 -8.099 -18.278 1.00 81.19 83 PRO A CA 1
ATOM 679 C C . PRO A 1 83 ? 17.523 -8.505 -18.677 1.00 81.19 83 PRO A C 1
ATOM 681 O O . PRO A 1 83 ? 18.440 -8.486 -17.851 1.00 81.19 83 PRO A O 1
ATOM 684 N N . LYS A 1 84 ? 17.714 -8.889 -19.944 1.00 83.00 84 LYS A N 1
ATOM 685 C CA . LYS A 1 84 ? 19.069 -9.093 -20.471 1.00 83.00 84 LYS A CA 1
ATOM 686 C C . LYS A 1 84 ? 19.850 -7.791 -20.311 1.00 83.00 84 LYS A C 1
ATOM 688 O O . LYS A 1 84 ? 19.290 -6.716 -20.519 1.00 83.00 84 LYS A O 1
ATOM 693 N N . VAL A 1 85 ? 21.115 -7.910 -19.917 1.00 80.50 85 VAL A N 1
ATOM 694 C CA . VAL A 1 85 ? 21.989 -6.754 -19.723 1.00 80.50 85 VAL A CA 1
ATOM 695 C C . VAL A 1 85 ? 22.154 -6.052 -21.065 1.00 80.50 85 VAL A C 1
ATOM 697 O O . VAL A 1 85 ? 22.649 -6.644 -22.022 1.00 80.50 85 VAL A O 1
ATOM 700 N N . ASP A 1 86 ? 21.702 -4.807 -21.114 1.00 82.25 86 ASP A N 1
ATOM 701 C CA . ASP A 1 86 ? 21.863 -3.904 -22.241 1.00 82.25 86 ASP A CA 1
ATOM 702 C C . ASP A 1 86 ? 22.761 -2.760 -21.774 1.00 82.25 86 ASP A C 1
ATOM 704 O O . ASP A 1 86 ? 22.414 -2.017 -20.852 1.00 82.25 86 ASP A O 1
ATOM 708 N N . VAL A 1 87 ? 23.948 -2.672 -22.373 1.00 82.12 87 VAL A N 1
ATOM 709 C CA . VAL A 1 87 ? 24.981 -1.707 -21.985 1.00 82.12 87 VAL A CA 1
ATOM 710 C C . VAL A 1 87 ? 24.493 -0.272 -22.211 1.00 82.12 87 VAL A C 1
ATOM 712 O O . VAL A 1 87 ? 24.808 0.594 -21.400 1.00 82.12 87 VAL A O 1
ATOM 715 N N . GLY A 1 88 ? 23.657 -0.031 -23.231 1.00 82.44 88 GLY A N 1
ATOM 716 C CA . GLY A 1 88 ? 23.079 1.290 -23.498 1.00 82.44 88 GLY A CA 1
ATOM 717 C C . GLY A 1 88 ? 22.162 1.756 -22.368 1.00 82.44 88 GLY A C 1
ATOM 718 O O . GLY A 1 88 ? 22.386 2.810 -21.779 1.00 82.44 88 GLY A O 1
ATOM 719 N N . LYS A 1 89 ? 21.205 0.911 -21.966 1.00 78.56 89 LYS A N 1
ATOM 720 C CA . LYS A 1 89 ? 20.279 1.206 -20.853 1.00 78.56 89 LYS A CA 1
ATOM 721 C C . LYS A 1 89 ? 20.988 1.346 -19.505 1.00 78.56 89 LYS A C 1
ATOM 723 O O . LYS A 1 89 ? 20.528 2.075 -18.621 1.00 78.56 89 LYS A O 1
ATOM 728 N N . LEU A 1 90 ? 22.099 0.630 -19.327 1.00 79.56 90 LEU A N 1
ATOM 729 C CA . LEU A 1 90 ? 22.917 0.723 -18.122 1.00 79.56 90 LEU A CA 1
ATOM 730 C C . LEU A 1 90 ? 23.640 2.075 -18.045 1.00 79.56 90 LEU A C 1
ATOM 732 O O . LEU A 1 90 ? 23.594 2.718 -17.000 1.00 79.56 90 LEU A O 1
ATOM 736 N N . LEU A 1 91 ? 24.249 2.517 -19.150 1.00 83.62 91 LEU A N 1
ATOM 737 C CA . LEU A 1 91 ? 24.911 3.822 -19.257 1.00 83.62 91 LEU A CA 1
ATOM 738 C C . LEU A 1 91 ? 23.927 4.978 -19.028 1.00 83.62 91 LEU A C 1
ATOM 740 O O . LEU A 1 91 ? 24.226 5.880 -18.246 1.00 83.62 91 LEU A O 1
ATOM 744 N N . GLU A 1 92 ? 22.727 4.907 -19.612 1.00 81.00 92 GLU A N 1
ATOM 745 C CA . GLU A 1 92 ? 21.647 5.881 -19.375 1.00 81.00 92 GLU A CA 1
ATOM 746 C C . GLU A 1 92 ? 21.293 6.006 -17.886 1.00 81.00 92 GLU A C 1
ATOM 748 O O . GLU A 1 92 ? 21.062 7.102 -17.378 1.00 81.00 92 GLU A O 1
ATOM 753 N N . SER A 1 93 ? 21.299 4.884 -17.162 1.00 76.69 93 SER A N 1
ATOM 754 C CA . SER A 1 93 ? 20.966 4.840 -15.735 1.00 76.69 93 SER A CA 1
ATOM 755 C C . SER A 1 93 ? 22.126 5.241 -14.808 1.00 76.69 93 SER A C 1
ATOM 757 O O . SER A 1 93 ? 21.904 5.382 -13.607 1.00 76.69 93 SER A O 1
ATOM 759 N N . HIS A 1 94 ? 23.363 5.361 -15.305 1.00 78.88 94 HIS A N 1
ATOM 760 C CA . HIS A 1 94 ? 24.566 5.625 -14.494 1.00 78.88 94 HIS A CA 1
ATOM 761 C C . HIS A 1 94 ? 25.192 7.012 -14.714 1.00 78.88 94 HIS A C 1
ATOM 763 O O . HIS A 1 94 ? 26.040 7.402 -13.915 1.00 78.88 94 HIS A O 1
ATOM 769 N N . GLY A 1 95 ? 24.786 7.775 -15.736 1.00 66.31 95 GLY A N 1
ATOM 770 C CA . GLY A 1 95 ? 25.448 9.052 -16.037 1.00 66.31 95 GLY A CA 1
ATOM 771 C C . GLY A 1 95 ? 24.719 9.986 -16.999 1.00 66.31 95 GLY A C 1
ATOM 772 O O . GLY A 1 95 ? 25.372 10.650 -17.800 1.00 66.31 95 GLY A O 1
ATOM 773 N N . GLY A 1 96 ? 23.386 10.053 -16.961 1.00 60.03 96 GLY A N 1
ATOM 774 C CA . GLY A 1 96 ? 22.652 11.039 -17.759 1.00 60.03 96 GLY A CA 1
ATOM 775 C C . GLY A 1 96 ? 23.074 12.485 -17.437 1.00 60.03 96 GLY A C 1
ATOM 776 O O . GLY A 1 96 ? 22.803 12.956 -16.339 1.00 60.03 96 GLY A O 1
ATOM 777 N N . ALA A 1 97 ? 23.680 13.154 -18.428 1.00 51.81 97 ALA A N 1
ATOM 778 C CA . ALA A 1 9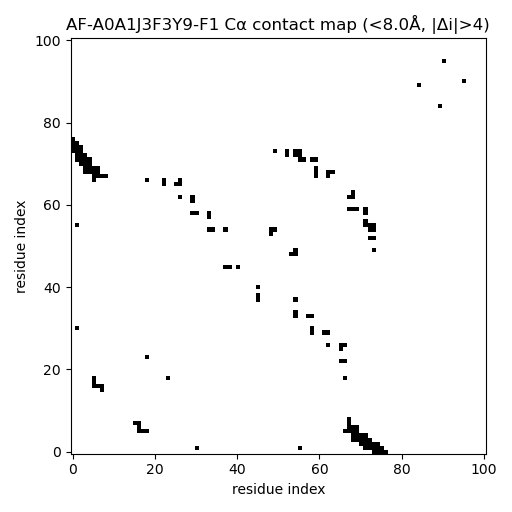7 ? 24.095 14.568 -18.543 1.00 51.81 97 ALA A CA 1
ATOM 779 C C . ALA A 1 97 ? 25.486 15.011 -18.023 1.00 51.81 97 ALA A C 1
ATOM 781 O O . ALA A 1 97 ? 26.097 15.827 -18.705 1.00 51.81 97 ALA A O 1
ATOM 782 N N . ASP A 1 98 ? 26.042 14.463 -16.937 1.00 53.44 98 ASP A N 1
ATOM 783 C CA . ASP A 1 98 ? 27.278 15.027 -16.331 1.00 53.44 98 ASP A CA 1
ATOM 784 C C . ASP A 1 98 ? 28.576 14.241 -16.617 1.00 53.44 98 ASP A C 1
ATOM 786 O O . ASP A 1 98 ? 29.660 14.647 -16.208 1.00 53.44 98 ASP A O 1
ATOM 790 N N . ALA A 1 99 ? 28.497 13.099 -17.307 1.00 47.12 99 ALA A N 1
ATOM 791 C CA . ALA A 1 99 ? 29.663 12.246 -17.585 1.00 47.12 99 ALA A CA 1
ATOM 792 C C . ALA A 1 99 ? 30.240 12.403 -19.009 1.00 47.12 99 ALA A C 1
ATOM 794 O O . ALA A 1 99 ? 31.153 11.667 -19.382 1.00 47.12 99 ALA A O 1
ATOM 795 N N . VAL A 1 100 ? 29.696 13.324 -19.817 1.00 44.53 100 VAL A N 1
ATOM 796 C CA . VAL A 1 100 ? 30.114 13.576 -21.217 1.00 44.53 100 VAL A CA 1
ATOM 797 C C . VAL A 1 100 ? 30.527 15.045 -21.445 1.00 44.53 100 VAL A C 1
ATOM 799 O O . VAL A 1 100 ? 30.665 15.486 -22.582 1.00 44.53 100 VAL A O 1
ATOM 802 N N . SER A 1 101 ? 30.755 15.811 -20.377 1.00 38.94 101 SER A N 1
ATOM 803 C CA . SER A 1 101 ? 31.328 17.167 -20.432 1.00 38.94 101 SER A CA 1
ATOM 804 C C . SER A 1 101 ? 32.778 17.186 -19.977 1.00 38.94 101 SER A C 1
ATOM 806 O O . SER A 1 101 ? 33.028 16.631 -18.883 1.00 38.94 101 SER A O 1
#

Radius of gyration: 18.51 Å; Cα contacts (8 Å, |Δi|>4): 82; chains: 1; bounding box: 45×29×48 Å

Nearest PDB structures (foldseek):
  8b2l-assembly1_F1  TM=9.746E-01  e=3.048E-09  Nicotiana tabacum
  8c3a-assembly1_D  TM=9.704E-01  e=1.592E-08  Candida albicans
  8rg0-assembly1_O  TM=9.630E-01  e=3.521E-08  Homo sapiens
  8ut0-assembly1_SQ  TM=9.720E-01  e=4.344E-07  Saccharomyces cerevisiae
  6rbe-assembly1_B  TM=9.523E-01  e=1.337E-06  Saccharomyces cerevisiae S288C

Secondary structure (DSSP, 8-state):
-EEEEEPPPTT--SS--PPPHHHHHHHHHHHHHHHHHHTSS-HHHHHHHHTTTHHHHHHHHHHTTT--EEEEEE-----SSPPPP-HHHHHHHHHTTTS--